Protein AF-A0A967N9L7-F1 (afdb_monomer)

Sequence (100 aa):
GYGATRLIEHLYLSTEGIWGIPLGVSADFVYLFVLFGAVLEVAGGGALLIAMANRIAGRTRGGPAKTAAVASAFMGSLSGSAVANVVTTGTFTIPLMKRA

Mean predicted aligned error: 7.83 Å

Structure (mmCIF, N/CA/C/O backbone):
data_AF-A0A967N9L7-F1
#
_entry.id   AF-A0A967N9L7-F1
#
loop_
_atom_site.group_PDB
_atom_site.id
_atom_site.type_symbol
_atom_site.label_atom_id
_atom_site.label_alt_id
_atom_site.label_comp_id
_atom_site.label_asym_id
_atom_site.label_entity_id
_atom_site.label_seq_id
_atom_site.pdbx_PDB_ins_code
_atom_site.Cartn_x
_atom_site.Cartn_y
_atom_site.Cartn_z
_atom_site.occupancy
_atom_site.B_iso_or_equiv
_atom_site.auth_seq_id
_atom_site.auth_comp_id
_atom_site.auth_asym_id
_atom_site.auth_atom_id
_atom_site.pdbx_PDB_model_num
ATOM 1 N N . GLY A 1 1 ? 33.140 14.057 -18.494 1.00 64.62 1 GLY A N 1
ATOM 2 C CA . GLY A 1 1 ? 31.744 13.645 -18.242 1.00 64.62 1 GLY A CA 1
ATOM 3 C C . GLY A 1 1 ? 31.165 13.052 -19.509 1.00 64.62 1 GLY A C 1
ATOM 4 O O . GLY A 1 1 ? 31.607 13.439 -20.583 1.00 64.62 1 GLY A O 1
ATOM 5 N N . TYR A 1 2 ? 30.238 12.100 -19.400 1.00 79.19 2 TYR A N 1
ATOM 6 C CA . TYR A 1 2 ? 29.570 11.512 -20.566 1.00 79.19 2 TYR A CA 1
ATOM 7 C C . TYR A 1 2 ? 28.667 12.552 -21.249 1.00 79.19 2 TYR A C 1
ATOM 9 O O . TYR A 1 2 ? 27.947 13.278 -20.568 1.00 79.19 2 TYR A O 1
ATOM 17 N N . GLY A 1 3 ? 28.725 12.645 -22.581 1.00 87.94 3 GLY A N 1
ATOM 18 C CA . GLY A 1 3 ? 27.840 13.521 -23.354 1.00 87.94 3 GLY A CA 1
ATOM 19 C C . GLY A 1 3 ? 26.402 12.997 -23.370 1.00 87.94 3 GLY A C 1
ATOM 20 O O . GLY A 1 3 ? 26.193 11.784 -23.392 1.00 87.94 3 GLY A O 1
ATOM 21 N N . ALA A 1 4 ? 25.418 13.901 -23.390 1.00 82.00 4 ALA A N 1
ATOM 22 C CA . ALA A 1 4 ? 23.993 13.555 -23.356 1.00 82.00 4 ALA A CA 1
ATOM 23 C C . ALA A 1 4 ? 23.588 12.571 -24.469 1.00 82.00 4 ALA A C 1
ATOM 25 O O . ALA A 1 4 ? 22.850 11.625 -24.213 1.00 82.00 4 ALA A O 1
ATOM 26 N N . THR A 1 5 ? 24.146 12.729 -25.672 1.00 84.44 5 THR A N 1
ATOM 27 C CA . THR A 1 5 ? 23.906 11.837 -26.817 1.00 84.44 5 THR A CA 1
ATOM 28 C C . THR A 1 5 ? 24.303 10.396 -26.512 1.00 84.44 5 THR A C 1
ATOM 30 O O . THR A 1 5 ? 23.516 9.481 -26.718 1.00 84.44 5 THR A O 1
ATOM 33 N N . ARG A 1 6 ? 25.478 10.195 -25.903 1.00 83.69 6 ARG A N 1
ATOM 34 C CA . ARG A 1 6 ? 25.973 8.866 -25.521 1.00 83.69 6 ARG A CA 1
ATOM 35 C C . ARG A 1 6 ? 25.115 8.220 -24.432 1.00 83.69 6 ARG A C 1
ATOM 37 O O . ARG A 1 6 ? 24.989 7.001 -24.391 1.00 83.69 6 ARG A O 1
ATOM 44 N N . LEU A 1 7 ? 24.534 9.027 -23.545 1.00 84.56 7 LEU A N 1
ATOM 45 C CA . LEU A 1 7 ? 23.647 8.543 -22.489 1.00 84.56 7 LEU A CA 1
ATOM 46 C C . LEU A 1 7 ? 22.303 8.077 -23.067 1.00 84.56 7 LEU A C 1
ATOM 48 O O . LEU A 1 7 ? 21.811 7.017 -22.696 1.00 84.56 7 LEU A O 1
ATOM 52 N N . ILE A 1 8 ? 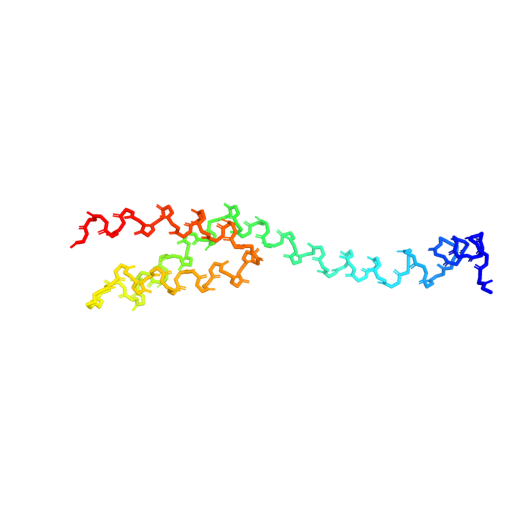21.749 8.831 -24.020 1.00 85.38 8 ILE A N 1
ATOM 53 C CA . ILE A 1 8 ? 20.512 8.476 -24.730 1.00 85.38 8 ILE A CA 1
ATOM 54 C C . ILE A 1 8 ? 20.718 7.222 -25.584 1.00 85.38 8 ILE A C 1
ATOM 56 O O . ILE A 1 8 ? 19.905 6.305 -25.517 1.00 85.38 8 ILE A O 1
ATOM 60 N N . GLU A 1 9 ? 21.817 7.144 -26.335 1.00 84.44 9 GLU A N 1
ATOM 61 C CA . GLU A 1 9 ? 22.159 5.955 -27.123 1.00 84.44 9 GLU A CA 1
ATOM 62 C C . GLU A 1 9 ? 22.286 4.722 -26.228 1.00 84.44 9 GLU A C 1
ATOM 64 O O . GLU A 1 9 ? 21.728 3.674 -26.535 1.00 84.44 9 GLU A O 1
ATOM 69 N N . HIS A 1 10 ? 22.941 4.846 -25.074 1.00 83.69 10 HIS A N 1
ATOM 70 C CA . HIS A 1 10 ? 23.064 3.725 -24.151 1.00 83.69 10 HIS A CA 1
ATOM 71 C C . HIS A 1 10 ? 21.724 3.333 -23.509 1.00 83.69 10 HIS A C 1
ATOM 73 O O . HIS A 1 10 ? 21.457 2.154 -23.330 1.00 83.69 10 HIS A O 1
ATOM 79 N N . LEU A 1 11 ? 20.845 4.285 -23.196 1.00 83.25 11 LEU A N 1
ATOM 80 C CA . LEU A 1 11 ? 19.542 3.967 -22.609 1.00 83.25 11 LEU A CA 1
ATOM 81 C C . LEU A 1 11 ? 18.546 3.392 -23.622 1.00 83.25 11 LEU A C 1
ATOM 83 O O . LEU A 1 11 ? 17.701 2.594 -23.229 1.00 83.25 11 LEU A O 1
ATOM 87 N N . TYR A 1 12 ? 18.606 3.790 -24.894 1.00 82.88 12 TYR A N 1
ATOM 88 C CA . TYR A 1 12 ? 17.595 3.411 -25.890 1.00 82.88 12 TYR A CA 1
ATOM 89 C C . TYR A 1 12 ? 18.059 2.329 -26.867 1.00 82.88 12 TYR A C 1
ATOM 91 O O . TYR A 1 12 ? 17.248 1.511 -27.290 1.00 82.88 12 TYR A O 1
ATOM 99 N N . LEU A 1 13 ? 19.340 2.333 -27.242 1.00 80.19 13 LEU A N 1
ATOM 100 C CA . LEU A 1 13 ? 19.903 1.423 -28.246 1.00 80.19 13 LEU A CA 1
ATOM 101 C C . LEU A 1 13 ? 20.698 0.269 -27.620 1.00 80.19 13 LEU A C 1
ATOM 103 O O . LEU A 1 13 ? 20.938 -0.727 -28.296 1.00 80.19 13 LEU A O 1
ATOM 107 N N . SER A 1 14 ? 21.105 0.378 -26.349 1.00 77.88 14 SER A N 1
ATOM 108 C CA . SER A 1 14 ? 21.747 -0.731 -25.632 1.00 77.88 14 SER A CA 1
ATOM 109 C C . SER A 1 14 ? 20.713 -1.693 -25.054 1.00 77.88 14 SER A C 1
ATOM 111 O O . SER A 1 14 ? 19.643 -1.291 -24.598 1.00 77.88 14 SER A O 1
ATOM 113 N N . THR A 1 15 ? 21.083 -2.968 -24.964 1.00 73.50 15 THR A N 1
ATOM 114 C CA . THR A 1 15 ? 20.301 -4.019 -24.294 1.00 73.50 15 THR A CA 1
ATOM 115 C C . THR A 1 15 ? 20.293 -3.898 -22.769 1.00 73.50 15 THR A C 1
ATOM 117 O O . THR A 1 15 ? 19.468 -4.528 -22.118 1.00 73.50 15 THR A O 1
ATOM 120 N N . GLU A 1 16 ? 21.177 -3.080 -22.192 1.00 78.81 16 GLU A N 1
ATOM 121 C CA . GLU A 1 16 ? 21.144 -2.712 -20.763 1.00 78.81 16 GLU A CA 1
ATOM 122 C C . GLU A 1 16 ? 20.344 -1.429 -20.487 1.00 78.81 16 GLU A C 1
ATOM 124 O O . GLU A 1 16 ? 20.272 -0.952 -19.356 1.00 78.81 16 GLU A O 1
ATOM 129 N N . GLY A 1 17 ? 19.742 -0.859 -21.530 1.00 80.19 17 GLY A N 1
ATOM 130 C CA . GLY A 1 17 ? 18.902 0.318 -21.437 1.00 80.19 17 GLY A CA 1
ATOM 131 C C . GLY A 1 17 ? 17.496 0.027 -20.903 1.00 80.19 17 GLY A C 1
ATOM 132 O O . GLY A 1 17 ? 17.205 -1.024 -20.332 1.00 80.19 17 GLY A O 1
ATOM 133 N N . ILE A 1 18 ? 16.575 0.960 -21.134 1.00 84.25 18 ILE A N 1
ATOM 134 C CA . ILE A 1 18 ? 15.176 0.857 -20.679 1.00 84.25 18 ILE A CA 1
ATOM 135 C C . ILE A 1 18 ? 14.423 -0.315 -21.313 1.00 84.25 18 ILE A C 1
ATOM 137 O O . ILE A 1 18 ? 13.507 -0.828 -20.690 1.00 84.25 18 ILE A O 1
ATOM 141 N N . TRP A 1 19 ? 14.820 -0.771 -22.502 1.00 85.38 19 TRP A N 1
ATOM 142 C CA . TRP A 1 19 ? 14.260 -1.967 -23.148 1.00 85.38 19 TRP A CA 1
ATOM 143 C C . TRP A 1 19 ? 14.870 -3.284 -22.645 1.00 85.38 19 TRP A C 1
ATOM 145 O O . TRP A 1 19 ? 14.508 -4.355 -23.124 1.00 85.38 19 TRP A O 1
ATOM 155 N N . GLY A 1 20 ? 15.818 -3.206 -21.712 1.00 81.88 20 GLY A N 1
ATOM 156 C CA . GLY A 1 20 ? 16.538 -4.347 -21.170 1.00 81.88 20 GLY A CA 1
ATOM 157 C C . GLY A 1 20 ? 15.805 -5.072 -20.043 1.00 81.88 20 GLY A C 1
ATOM 158 O O . GLY A 1 20 ? 14.580 -5.037 -19.905 1.00 81.88 20 GLY A O 1
ATOM 159 N N . ILE A 1 21 ? 16.603 -5.705 -19.181 1.00 87.44 21 ILE A N 1
ATOM 160 C CA . ILE A 1 21 ? 16.151 -6.511 -18.035 1.00 87.44 21 ILE A CA 1
ATOM 161 C C . ILE A 1 21 ? 15.084 -5.804 -17.174 1.00 87.44 21 ILE A C 1
ATOM 163 O O . ILE A 1 21 ? 14.107 -6.466 -16.822 1.00 87.44 21 ILE A O 1
ATOM 167 N N . PRO A 1 22 ? 15.186 -4.496 -16.848 1.00 87.62 22 PRO A N 1
ATOM 168 C CA . PRO A 1 22 ? 14.192 -3.844 -15.995 1.00 87.62 22 PRO A CA 1
ATOM 169 C C . PRO A 1 22 ? 12.772 -3.879 -16.571 1.00 87.62 22 PRO A C 1
ATOM 171 O O . PRO A 1 22 ? 11.820 -4.115 -15.825 1.00 87.62 22 PRO A O 1
ATOM 174 N N . LEU A 1 23 ? 12.611 -3.687 -17.885 1.00 90.06 23 LEU A N 1
ATOM 175 C CA . LEU A 1 23 ? 11.301 -3.737 -18.537 1.00 90.06 23 LEU A CA 1
ATOM 176 C C . LEU A 1 23 ? 10.774 -5.168 -18.619 1.00 90.06 23 LEU A C 1
ATOM 178 O O . LEU A 1 23 ? 9.604 -5.385 -18.317 1.00 90.06 23 LEU A O 1
ATOM 182 N N . GLY A 1 24 ? 11.638 -6.132 -18.954 1.00 89.19 24 GLY A N 1
ATOM 183 C CA . GLY A 1 24 ? 11.275 -7.552 -18.977 1.00 89.19 24 GLY A CA 1
ATOM 184 C C . GLY A 1 24 ? 10.777 -8.035 -17.614 1.00 89.19 24 GLY A C 1
ATOM 185 O O . GLY A 1 24 ? 9.660 -8.526 -17.497 1.00 89.19 24 GLY A O 1
ATOM 186 N N . VAL A 1 25 ? 11.539 -7.777 -16.544 1.00 92.81 25 VAL A N 1
ATOM 187 C CA . VAL A 1 25 ? 11.135 -8.136 -15.173 1.00 92.81 25 VAL A CA 1
ATOM 188 C C . VAL A 1 25 ? 9.845 -7.418 -14.758 1.00 92.81 25 VAL A C 1
ATOM 190 O O . VAL A 1 25 ? 8.993 -8.005 -14.084 1.00 92.81 25 VAL A O 1
ATOM 193 N N . SER A 1 26 ? 9.672 -6.159 -15.170 1.00 94.50 26 SER A N 1
ATOM 194 C CA . SER A 1 26 ? 8.456 -5.398 -14.871 1.00 94.50 26 SER A CA 1
ATOM 195 C C . SER A 1 26 ? 7.220 -5.981 -15.561 1.00 94.50 26 SER A C 1
ATOM 197 O O . SER A 1 26 ? 6.173 -6.099 -14.927 1.00 94.50 26 SER A O 1
ATOM 199 N N . ALA A 1 27 ? 7.335 -6.362 -16.834 1.00 92.81 27 ALA A N 1
ATOM 200 C CA . ALA A 1 27 ? 6.235 -6.917 -17.617 1.00 92.81 27 ALA A CA 1
ATOM 201 C C . ALA A 1 27 ? 5.878 -8.350 -17.189 1.00 92.81 27 ALA A C 1
ATOM 203 O O . ALA A 1 27 ? 4.697 -8.663 -17.053 1.00 92.81 27 ALA A O 1
ATOM 204 N N . ASP A 1 28 ? 6.881 -9.187 -16.919 1.00 92.06 28 ASP A N 1
ATOM 205 C CA . ASP A 1 28 ? 6.667 -10.608 -16.627 1.00 92.06 28 ASP A CA 1
ATOM 206 C C . ASP A 1 28 ? 6.239 -10.858 -15.176 1.00 92.06 28 ASP A C 1
ATOM 208 O O . ASP A 1 28 ? 5.420 -11.738 -14.913 1.00 92.06 28 ASP A O 1
ATOM 212 N N . PHE A 1 29 ? 6.765 -10.082 -14.219 1.00 92.00 29 PHE A N 1
ATOM 213 C CA . PHE A 1 29 ? 6.526 -10.322 -12.792 1.00 92.00 29 PHE A CA 1
ATOM 214 C C . PHE A 1 29 ? 5.751 -9.190 -12.124 1.00 92.00 29 PHE A C 1
ATOM 216 O O . PHE A 1 29 ? 4.708 -9.428 -11.515 1.00 92.00 29 PHE A O 1
ATOM 223 N N . VAL A 1 30 ? 6.241 -7.950 -12.217 1.00 93.56 30 VAL A N 1
ATOM 224 C CA . VAL A 1 30 ? 5.682 -6.827 -11.439 1.00 93.56 30 VAL A CA 1
ATOM 225 C C . VAL A 1 30 ? 4.247 -6.518 -11.859 1.00 93.56 30 VAL A C 1
ATOM 227 O O . VAL A 1 30 ? 3.387 -6.315 -11.000 1.00 93.56 30 VAL A O 1
ATOM 230 N N . TYR A 1 31 ? 3.963 -6.546 -13.162 1.00 93.75 31 TYR A N 1
ATOM 231 C CA . TYR A 1 31 ? 2.626 -6.310 -13.701 1.00 93.75 31 TYR A CA 1
ATOM 232 C C . TYR A 1 31 ? 1.576 -7.243 -13.087 1.00 93.75 31 TYR A C 1
ATOM 234 O O . TYR A 1 31 ? 0.511 -6.778 -12.685 1.00 93.75 31 TYR A O 1
ATOM 242 N N . LEU A 1 32 ? 1.884 -8.536 -12.948 1.00 93.38 32 LEU A N 1
ATOM 243 C CA . LEU A 1 32 ? 0.948 -9.515 -12.392 1.00 93.38 32 LEU A CA 1
ATOM 244 C C . LEU A 1 32 ? 0.609 -9.223 -10.925 1.00 93.38 32 LEU A C 1
ATOM 246 O O . LEU A 1 32 ? -0.554 -9.334 -10.540 1.00 93.38 32 LEU A O 1
ATOM 250 N N . PHE A 1 33 ? 1.585 -8.797 -10.117 1.00 90.25 33 PHE A N 1
ATOM 251 C CA . PHE A 1 33 ? 1.337 -8.413 -8.722 1.00 90.25 33 PHE A CA 1
ATOM 252 C C . PHE A 1 33 ? 0.463 -7.165 -8.612 1.00 90.25 33 PHE A C 1
ATOM 254 O O . PHE A 1 33 ? -0.456 -7.131 -7.795 1.00 90.25 33 PHE A O 1
ATOM 261 N N . VAL A 1 34 ? 0.717 -6.158 -9.451 1.00 90.25 34 VAL A N 1
ATOM 262 C CA . VAL A 1 34 ? -0.086 -4.927 -9.484 1.00 90.25 34 VAL A CA 1
ATOM 263 C C . VAL A 1 34 ? -1.508 -5.224 -9.955 1.00 90.25 34 VAL A C 1
ATOM 265 O O . VAL A 1 34 ? -2.467 -4.774 -9.330 1.00 90.25 34 VAL A O 1
ATOM 268 N N . LEU A 1 35 ? -1.657 -6.027 -11.012 1.00 91.81 35 LEU A N 1
ATOM 269 C CA . LEU A 1 35 ? -2.958 -6.445 -11.529 1.00 91.81 35 LEU A CA 1
ATOM 270 C C . LEU A 1 35 ? -3.743 -7.224 -10.472 1.00 91.81 35 LEU A C 1
ATOM 272 O O . LEU A 1 35 ? -4.909 -6.924 -10.228 1.00 91.81 35 LEU A O 1
ATOM 276 N N . PHE A 1 36 ? -3.104 -8.190 -9.812 1.00 89.75 36 PHE A N 1
ATOM 277 C CA . PHE A 1 36 ? -3.721 -8.939 -8.725 1.00 89.75 36 PHE A CA 1
ATOM 278 C C . PHE A 1 36 ? -4.135 -8.025 -7.568 1.00 89.75 36 PHE A C 1
ATOM 280 O O . PHE A 1 36 ? -5.251 -8.155 -7.074 1.00 89.75 36 PHE A O 1
ATOM 287 N N . GLY A 1 37 ? -3.283 -7.077 -7.167 1.00 85.75 37 GLY A N 1
ATOM 288 C CA . GLY A 1 37 ? -3.602 -6.092 -6.131 1.00 85.75 37 GLY A CA 1
ATOM 289 C C . GLY A 1 37 ? -4.832 -5.253 -6.480 1.00 85.75 37 GLY A C 1
ATOM 290 O O . GLY A 1 37 ? -5.745 -5.141 -5.664 1.00 85.75 37 GLY A O 1
ATOM 291 N N . ALA A 1 38 ? -4.906 -4.751 -7.716 1.00 86.50 38 ALA A N 1
ATOM 292 C CA . ALA A 1 38 ? -6.050 -3.981 -8.204 1.00 86.50 38 ALA A CA 1
ATOM 293 C C . ALA A 1 38 ? -7.338 -4.823 -8.258 1.00 86.50 38 ALA A C 1
ATOM 295 O O . ALA A 1 38 ? -8.406 -4.369 -7.847 1.00 86.50 38 ALA A O 1
ATOM 296 N N . VAL A 1 39 ? -7.247 -6.076 -8.717 1.00 89.31 39 VAL A N 1
ATOM 297 C CA . VAL A 1 39 ? -8.386 -7.007 -8.721 1.00 89.31 39 VAL A CA 1
ATOM 298 C C . VAL A 1 39 ? -8.836 -7.320 -7.296 1.00 89.31 39 VAL A C 1
ATOM 300 O O . VAL A 1 39 ? -10.033 -7.310 -7.028 1.00 89.31 39 VAL A O 1
ATOM 303 N N . LEU A 1 40 ? -7.907 -7.566 -6.370 1.00 86.19 40 LEU A N 1
ATOM 304 C CA . LEU A 1 40 ? -8.206 -7.848 -4.966 1.00 86.19 40 LEU A CA 1
ATOM 305 C C . LEU A 1 40 ? -8.881 -6.654 -4.280 1.00 86.19 40 LEU A C 1
ATOM 307 O O . LEU A 1 40 ? -9.801 -6.843 -3.482 1.00 86.19 40 LEU A O 1
ATOM 311 N N . GLU A 1 41 ? -8.450 -5.434 -4.597 1.00 80.88 41 GLU A N 1
ATOM 312 C CA . GLU A 1 41 ? -9.057 -4.202 -4.096 1.00 80.88 41 GLU A CA 1
ATOM 313 C C . GLU A 1 41 ? -10.523 -4.091 -4.540 1.00 80.88 41 GLU A C 1
ATOM 315 O O . GLU A 1 41 ? -11.410 -3.939 -3.696 1.00 80.88 41 GLU A O 1
ATOM 320 N N . VAL A 1 42 ? -10.799 -4.280 -5.836 1.00 82.94 42 VAL A N 1
ATOM 321 C CA . VAL A 1 42 ? -12.163 -4.227 -6.396 1.00 82.94 42 VAL A CA 1
ATOM 322 C C . VAL A 1 42 ? -13.024 -5.413 -5.946 1.00 82.94 42 VAL A C 1
ATOM 324 O O . VAL A 1 42 ? -14.217 -5.251 -5.701 1.00 82.94 42 VAL A O 1
ATOM 327 N N . ALA A 1 43 ? -12.435 -6.597 -5.768 1.00 86.81 43 ALA A N 1
ATOM 328 C CA . ALA A 1 43 ? -13.121 -7.787 -5.261 1.00 86.81 43 ALA A CA 1
ATOM 329 C C . ALA A 1 43 ? -13.516 -7.682 -3.774 1.00 86.81 43 ALA A C 1
ATOM 331 O O . ALA A 1 43 ? -14.170 -8.580 -3.243 1.00 86.81 43 ALA A O 1
ATOM 332 N N . GLY A 1 44 ? -13.135 -6.600 -3.086 1.00 85.00 44 GLY A N 1
ATOM 333 C CA . GLY A 1 44 ? -13.500 -6.360 -1.692 1.00 85.00 44 GLY A CA 1
ATOM 334 C C . GLY A 1 44 ? -12.521 -6.951 -0.678 1.00 85.00 44 GLY A C 1
ATOM 335 O O . GLY A 1 44 ? -12.887 -7.142 0.484 1.00 85.00 44 GLY A O 1
ATOM 336 N N . GLY A 1 45 ? -11.267 -7.204 -1.066 1.00 84.25 45 GLY A N 1
ATOM 337 C CA . GLY A 1 45 ? -10.216 -7.676 -0.159 1.00 84.25 45 GLY A CA 1
ATOM 338 C C . GLY A 1 45 ? -10.044 -6.776 1.069 1.00 84.25 45 GLY A C 1
ATOM 339 O O . GLY A 1 45 ? -9.895 -7.276 2.181 1.00 84.25 45 GLY A O 1
ATOM 340 N N . GLY A 1 46 ? -10.188 -5.456 0.913 1.00 82.00 46 GLY A N 1
ATOM 341 C CA . GLY A 1 46 ? -10.163 -4.529 2.048 1.00 82.00 46 GLY A CA 1
ATOM 342 C C . GLY A 1 46 ? -11.289 -4.775 3.062 1.00 82.00 46 GLY A C 1
ATOM 343 O O . GLY A 1 46 ? -1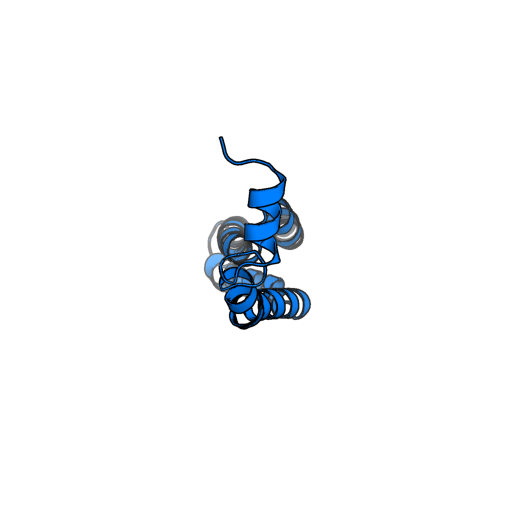1.045 -4.813 4.268 1.00 82.00 46 GLY A O 1
ATOM 344 N N . ALA A 1 47 ? -12.513 -5.034 2.592 1.00 83.56 47 ALA A N 1
ATOM 345 C CA . ALA A 1 47 ? -13.641 -5.359 3.467 1.00 83.56 47 ALA A CA 1
ATOM 346 C C . ALA A 1 47 ? -13.442 -6.707 4.184 1.00 83.56 47 ALA A C 1
ATOM 348 O O . ALA A 1 47 ? -13.780 -6.838 5.363 1.00 83.56 47 ALA A O 1
ATOM 349 N N . LEU A 1 48 ? -12.838 -7.688 3.504 1.00 87.44 48 LEU A N 1
ATOM 350 C CA . LEU A 1 48 ? -12.473 -8.976 4.095 1.00 87.44 48 LEU A CA 1
ATOM 351 C C . LEU A 1 48 ? -11.462 -8.805 5.240 1.00 87.44 48 LEU A C 1
ATOM 353 O O . LEU A 1 48 ? -11.667 -9.353 6.324 1.00 87.44 48 LEU A O 1
ATOM 357 N N . LEU A 1 49 ? -10.416 -7.999 5.042 1.00 87.44 49 LEU A N 1
ATOM 358 C CA . LEU A 1 49 ? -9.396 -7.732 6.063 1.00 87.44 49 LEU A CA 1
ATOM 359 C C . LEU A 1 49 ? -9.984 -7.038 7.301 1.00 87.44 49 LEU A C 1
ATOM 361 O O . LEU A 1 49 ? -9.666 -7.408 8.434 1.00 87.44 49 LEU A O 1
ATOM 365 N N . ILE A 1 50 ? -10.900 -6.088 7.105 1.00 87.44 50 ILE A N 1
ATOM 366 C CA . ILE A 1 50 ? -11.616 -5.417 8.201 1.00 87.44 50 ILE A CA 1
ATOM 367 C C . ILE A 1 50 ? -12.518 -6.409 8.951 1.00 87.44 50 ILE A C 1
ATOM 369 O O . ILE A 1 50 ? -12.550 -6.414 10.185 1.00 87.44 50 ILE A O 1
ATOM 373 N N . ALA A 1 51 ? -13.221 -7.289 8.235 1.00 87.69 51 ALA A N 1
ATOM 374 C CA . ALA A 1 51 ? -14.048 -8.327 8.848 1.00 87.69 51 ALA A CA 1
ATOM 375 C C . ALA A 1 51 ? -13.209 -9.333 9.658 1.00 87.69 51 ALA A C 1
ATOM 377 O O . ALA A 1 51 ? -13.614 -9.734 10.755 1.00 87.69 51 ALA A O 1
ATOM 378 N N . MET A 1 52 ? -12.022 -9.701 9.166 1.00 88.38 52 MET A N 1
ATOM 379 C CA . MET A 1 52 ? -11.063 -10.533 9.899 1.00 88.38 52 MET A CA 1
ATOM 380 C C . MET A 1 52 ? -10.567 -9.833 11.166 1.00 88.38 52 MET A C 1
ATOM 382 O O . MET A 1 52 ? -10.619 -10.423 12.245 1.00 88.38 52 MET A O 1
ATOM 386 N N . ALA A 1 53 ? -10.169 -8.562 11.071 1.00 89.56 53 ALA A N 1
ATOM 387 C CA . ALA A 1 53 ? -9.762 -7.766 12.226 1.00 89.56 53 ALA A CA 1
ATOM 388 C C . ALA A 1 53 ? -10.873 -7.687 13.288 1.00 89.56 53 ALA A C 1
ATOM 390 O O . ALA A 1 53 ? -10.606 -7.847 14.481 1.00 89.56 53 ALA A O 1
ATOM 391 N N . ASN A 1 54 ? -12.129 -7.525 12.859 1.00 88.56 54 ASN A N 1
ATOM 392 C CA . ASN A 1 54 ? -13.277 -7.477 13.762 1.00 88.56 54 ASN A CA 1
ATOM 393 C C . ASN A 1 54 ? -13.538 -8.827 14.444 1.00 88.56 54 ASN A C 1
ATOM 395 O O . ASN A 1 54 ? -13.864 -8.871 15.628 1.00 88.56 54 ASN A O 1
ATOM 399 N N . ARG A 1 55 ? -13.344 -9.950 13.741 1.00 88.81 55 ARG A N 1
ATOM 400 C CA . ARG A 1 55 ? -13.413 -11.284 14.362 1.00 88.81 55 ARG A CA 1
ATOM 401 C C . ARG A 1 55 ? -12.308 -11.510 15.393 1.00 88.81 55 ARG A C 1
ATOM 403 O O . ARG A 1 55 ? -12.585 -12.107 16.428 1.00 88.81 55 ARG A O 1
ATOM 410 N N . ILE A 1 56 ? -11.091 -11.035 15.123 1.00 88.75 56 ILE A N 1
ATOM 411 C CA . ILE A 1 56 ? -9.934 -11.207 16.015 1.00 88.75 56 ILE A CA 1
ATOM 412 C C . ILE A 1 56 ? -10.081 -10.346 17.276 1.00 88.75 56 ILE A C 1
ATOM 414 O O . ILE A 1 56 ? -9.877 -10.830 18.387 1.00 88.75 56 ILE A O 1
ATOM 418 N N . ALA A 1 57 ? -10.439 -9.070 17.122 1.00 88.62 57 ALA A N 1
ATOM 419 C CA . ALA A 1 57 ? -10.338 -8.086 18.199 1.00 88.62 57 ALA A CA 1
ATOM 420 C C . ALA A 1 57 ? -11.689 -7.580 18.737 1.00 88.62 57 ALA A 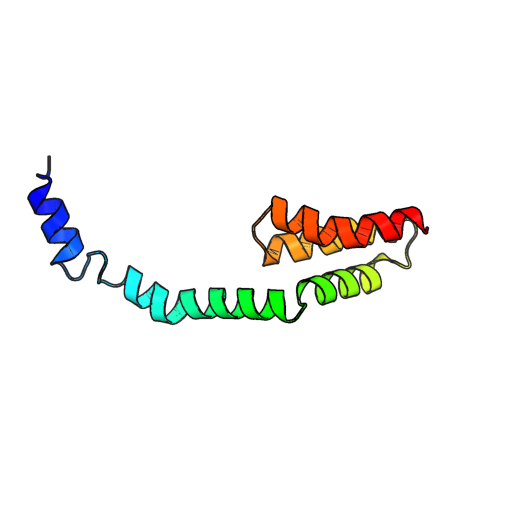C 1
ATOM 422 O O . ALA A 1 57 ? -11.760 -7.137 19.889 1.00 88.62 57 ALA A O 1
ATOM 423 N N . GLY A 1 58 ? -12.766 -7.664 17.953 1.00 85.44 58 GLY A N 1
ATOM 424 C CA . GLY A 1 58 ? -14.043 -6.986 18.210 1.00 85.44 58 GLY A CA 1
ATOM 425 C C . GLY A 1 58 ? -14.794 -7.449 19.460 1.00 85.44 58 GLY A C 1
ATOM 426 O O . GLY A 1 58 ? -15.533 -6.667 20.049 1.00 85.44 58 GLY A O 1
ATOM 427 N N . ARG A 1 59 ? -14.573 -8.685 19.925 1.00 85.75 59 ARG A N 1
ATOM 428 C CA . ARG A 1 59 ? -15.226 -9.234 21.134 1.00 85.75 59 ARG A CA 1
ATOM 429 C C . ARG A 1 59 ? -14.536 -8.856 22.448 1.00 85.75 59 ARG A C 1
ATOM 431 O O . ARG A 1 59 ? -15.015 -9.221 23.517 1.00 85.75 59 ARG A O 1
ATOM 438 N N . THR A 1 60 ? -13.393 -8.177 22.390 1.00 86.69 60 THR A N 1
ATOM 439 C CA . THR A 1 60 ? -12.624 -7.811 23.588 1.00 86.69 60 THR A CA 1
ATOM 440 C C . THR A 1 60 ? -13.044 -6.442 24.134 1.00 86.69 60 THR A C 1
ATOM 442 O O . THR A 1 60 ? -13.650 -5.639 23.425 1.00 86.69 60 THR A O 1
ATOM 445 N N . ARG A 1 61 ? -12.704 -6.122 25.396 1.00 85.12 61 ARG A N 1
ATOM 446 C CA . ARG A 1 61 ? -12.848 -4.742 25.911 1.00 85.12 61 ARG A CA 1
ATOM 447 C C . ARG A 1 61 ? -12.060 -3.780 25.018 1.00 85.12 61 ARG A C 1
ATOM 449 O O . ARG A 1 61 ? -10.873 -4.012 24.766 1.00 85.12 61 ARG A O 1
ATOM 456 N N . GLY A 1 62 ? -12.726 -2.722 24.552 1.00 86.50 62 GLY A N 1
ATOM 457 C CA . GLY A 1 62 ? -12.185 -1.804 23.544 1.00 86.50 62 GLY A CA 1
ATOM 458 C C . GLY A 1 62 ? -12.178 -2.383 22.122 1.00 86.50 62 GLY A C 1
ATOM 459 O O . GLY A 1 62 ? -11.371 -1.956 21.299 1.00 86.50 62 GLY A O 1
ATOM 460 N N . GLY A 1 63 ? -13.038 -3.366 21.840 1.00 86.75 63 GLY A N 1
ATOM 461 C CA . GLY A 1 63 ? -13.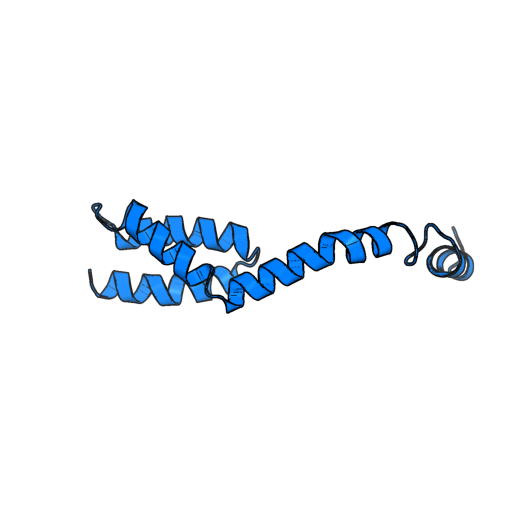098 -4.114 20.583 1.00 86.75 63 GLY A CA 1
ATOM 462 C C . GLY A 1 63 ? -13.049 -3.261 19.311 1.00 86.75 63 GLY A C 1
ATOM 463 O O . GLY A 1 63 ? -12.216 -3.561 18.455 1.00 86.75 63 GLY A O 1
ATOM 464 N N . PRO A 1 64 ? -13.826 -2.168 19.187 1.00 87.12 64 PRO A N 1
ATOM 465 C CA . PRO A 1 64 ? -13.763 -1.284 18.020 1.00 87.12 64 PRO A CA 1
ATOM 466 C C . PRO A 1 64 ? -12.392 -0.621 17.824 1.00 87.12 64 PRO A C 1
ATOM 468 O O . PRO A 1 64 ? -11.891 -0.567 16.704 1.00 87.12 64 PRO A O 1
ATOM 471 N N . ALA A 1 65 ? -11.742 -0.180 18.906 1.00 88.56 65 ALA A N 1
ATOM 472 C CA . ALA A 1 65 ? -10.423 0.455 18.845 1.00 88.56 65 ALA A CA 1
ATOM 473 C C . ALA A 1 65 ? -9.322 -0.535 18.442 1.00 88.56 65 ALA A C 1
ATOM 475 O O . ALA A 1 65 ? -8.484 -0.238 17.593 1.00 88.56 65 ALA A O 1
ATOM 476 N N . LYS A 1 66 ? -9.351 -1.747 19.001 1.00 89.75 66 LYS A N 1
ATOM 477 C CA . LYS A 1 66 ? -8.389 -2.800 18.644 1.00 89.75 66 LYS A CA 1
ATOM 478 C C . LYS A 1 66 ? -8.614 -3.324 17.228 1.00 89.75 66 LYS A C 1
ATOM 480 O O . LYS A 1 66 ? -7.653 -3.557 16.504 1.00 89.75 66 LYS A O 1
ATOM 485 N N . THR A 1 67 ? -9.874 -3.447 16.815 1.00 90.12 67 THR A N 1
ATOM 486 C CA . THR A 1 67 ? -10.243 -3.790 15.436 1.00 90.12 67 THR A CA 1
ATOM 487 C C . THR A 1 67 ? -9.697 -2.758 14.458 1.00 90.12 67 THR A C 1
ATOM 489 O O . THR A 1 67 ? -9.139 -3.142 13.438 1.00 90.12 67 THR A O 1
ATOM 492 N N . ALA A 1 68 ? -9.781 -1.466 14.787 1.00 89.38 68 ALA A N 1
ATOM 493 C CA . ALA A 1 68 ? -9.224 -0.406 13.954 1.00 89.38 68 ALA A CA 1
ATOM 494 C C . ALA A 1 68 ? -7.699 -0.499 13.815 1.00 89.38 68 ALA A C 1
ATOM 496 O O . ALA A 1 68 ? -7.179 -0.364 12.711 1.00 89.38 68 ALA A O 1
ATOM 497 N N . ALA A 1 69 ? -6.985 -0.789 14.906 1.00 91.12 69 ALA A N 1
ATOM 498 C CA . ALA A 1 69 ? -5.533 -0.958 14.869 1.00 91.12 69 ALA A CA 1
ATOM 499 C C . ALA A 1 69 ? -5.111 -2.154 13.995 1.00 91.12 69 ALA A C 1
ATOM 501 O O . ALA A 1 69 ? -4.238 -2.021 13.141 1.00 91.12 69 ALA A O 1
ATOM 502 N N . VAL A 1 70 ? -5.766 -3.308 14.164 1.00 91.44 70 VAL A N 1
ATOM 503 C CA . VAL A 1 70 ? -5.463 -4.528 13.396 1.00 91.44 70 VAL A CA 1
ATOM 504 C C . VAL A 1 70 ? -5.860 -4.376 11.923 1.00 91.44 70 VAL A C 1
ATOM 506 O O . VAL A 1 70 ? -5.089 -4.743 11.040 1.00 91.44 70 VAL A O 1
ATOM 509 N N . ALA A 1 71 ? -7.023 -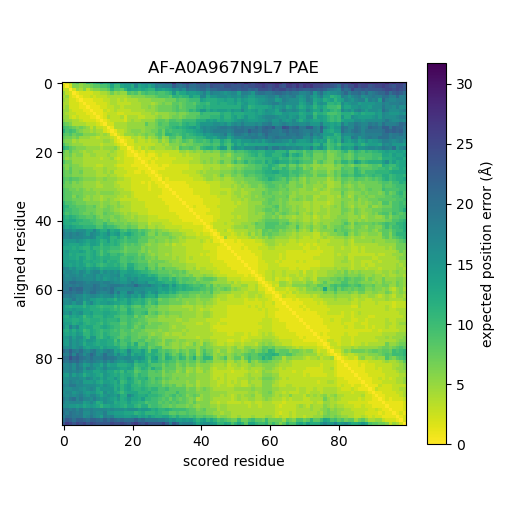3.784 11.638 1.00 89.94 71 ALA A N 1
ATOM 510 C CA . ALA A 1 71 ? -7.465 -3.508 10.272 1.00 89.94 71 ALA A CA 1
ATOM 511 C C . ALA A 1 71 ? -6.526 -2.531 9.551 1.00 89.94 71 ALA A C 1
ATOM 513 O O . ALA A 1 71 ? -6.181 -2.766 8.397 1.00 89.94 71 ALA A O 1
ATOM 514 N N . SER A 1 72 ? -6.071 -1.478 10.240 1.00 89.31 72 SER A N 1
ATOM 515 C CA . SER A 1 72 ? -5.112 -0.512 9.695 1.00 89.31 72 SER A CA 1
ATOM 516 C C . SER A 1 72 ? -3.761 -1.155 9.383 1.00 89.31 72 SER A C 1
ATOM 518 O O . SER A 1 72 ? -3.159 -0.833 8.362 1.00 89.31 72 SER A O 1
ATOM 520 N N . ALA A 1 73 ? -3.299 -2.099 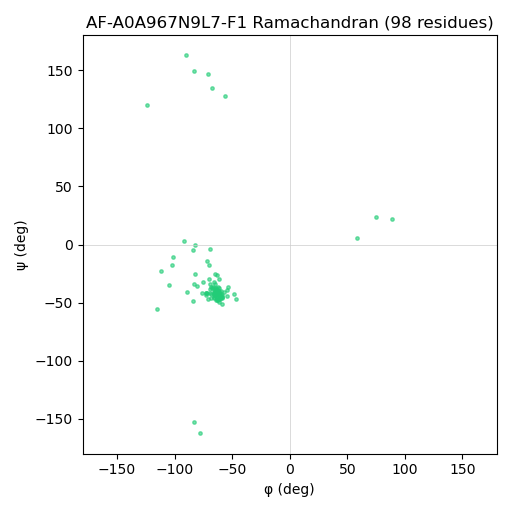10.212 1.00 90.44 73 ALA A N 1
ATOM 521 C CA . ALA A 1 73 ? -2.084 -2.859 9.926 1.00 90.44 73 ALA A CA 1
ATOM 522 C C . ALA A 1 73 ? -2.234 -3.680 8.635 1.00 90.44 73 ALA A C 1
ATOM 524 O O . ALA A 1 73 ? -1.387 -3.586 7.750 1.00 90.44 73 ALA A O 1
ATOM 525 N N . PHE A 1 74 ? -3.347 -4.407 8.476 1.00 89.25 74 PHE A N 1
ATOM 526 C CA . PHE A 1 74 ? -3.610 -5.176 7.257 1.00 89.25 74 PHE A CA 1
ATOM 527 C C . PHE A 1 74 ? -3.781 -4.293 6.016 1.00 89.25 74 PHE A C 1
ATOM 529 O O . PHE A 1 74 ? -3.203 -4.591 4.970 1.00 89.25 74 PHE A O 1
ATOM 536 N N . MET A 1 75 ? -4.521 -3.185 6.119 1.00 87.94 75 MET A N 1
ATOM 537 C CA . MET A 1 75 ? -4.685 -2.268 4.991 1.00 87.94 75 MET A CA 1
ATOM 538 C C . MET A 1 75 ? -3.419 -1.488 4.655 1.00 87.94 75 MET A C 1
ATOM 540 O O . MET A 1 75 ? -3.191 -1.166 3.488 1.00 87.94 75 MET A O 1
ATOM 544 N N . GLY A 1 76 ? -2.571 -1.213 5.643 1.00 86.81 76 GLY A N 1
ATOM 545 C CA . GLY A 1 76 ? -1.253 -0.629 5.428 1.00 86.81 76 GLY A CA 1
ATOM 546 C C . GLY A 1 76 ? -0.352 -1.562 4.625 1.00 86.81 76 GLY A C 1
ATOM 547 O O . GLY A 1 76 ? 0.283 -1.114 3.674 1.00 86.81 76 GLY A O 1
ATOM 548 N N . SER A 1 77 ? -0.359 -2.860 4.947 1.00 86.31 77 SER A N 1
ATOM 549 C CA . SER A 1 77 ? 0.414 -3.870 4.215 1.00 86.31 77 SER A CA 1
ATOM 550 C C . SER A 1 77 ? -0.046 -4.059 2.769 1.00 86.31 77 SER A C 1
ATOM 552 O O . SER A 1 77 ? 0.791 -4.319 1.913 1.00 86.31 77 SER A O 1
ATOM 554 N N . LEU A 1 78 ? -1.348 -3.930 2.491 1.00 80.75 78 LEU A N 1
ATOM 555 C CA . LEU A 1 78 ? -1.884 -4.106 1.140 1.00 80.75 78 LEU A CA 1
ATOM 556 C C . LEU A 1 78 ? -1.772 -2.838 0.285 1.00 80.75 78 LEU A C 1
ATOM 558 O O . LEU A 1 78 ? -1.339 -2.907 -0.859 1.00 80.75 78 LEU A O 1
ATOM 562 N N . SER A 1 79 ? -2.197 -1.688 0.818 1.00 80.12 79 SER A N 1
ATOM 563 C CA . SER A 1 79 ? -2.328 -0.467 0.010 1.00 80.12 79 SER A CA 1
ATOM 564 C C . SER A 1 79 ? -1.017 0.295 -0.168 1.00 80.12 79 SER A C 1
ATOM 566 O O . SER A 1 79 ? -0.904 1.081 -1.105 1.00 80.12 79 SER A O 1
ATOM 568 N N . GLY A 1 80 ? -0.057 0.155 0.759 1.00 78.94 80 GLY A N 1
ATOM 569 C CA . GLY A 1 80 ? 1.173 0.959 0.777 1.00 78.94 80 GLY A CA 1
ATOM 570 C C . GLY A 1 80 ? 0.945 2.480 0.866 1.00 78.94 80 GLY A C 1
ATOM 571 O O . GLY A 1 80 ? 1.898 3.250 0.788 1.00 78.94 80 GLY A O 1
ATOM 572 N N . SER A 1 81 ? -0.305 2.928 1.036 1.00 83.06 81 SER A N 1
ATOM 573 C CA . SER A 1 81 ? -0.724 4.325 0.962 1.00 83.06 81 SER A CA 1
ATOM 574 C C . SER A 1 81 ? -1.417 4.735 2.251 1.00 83.06 81 SER A C 1
ATOM 576 O O . SER A 1 81 ? -2.459 4.199 2.632 1.00 83.06 81 SER A O 1
ATOM 578 N N . ALA A 1 82 ? -0.852 5.743 2.916 1.00 84.12 82 ALA A N 1
ATOM 579 C CA . ALA A 1 82 ? -1.415 6.278 4.150 1.00 84.12 82 ALA A CA 1
ATOM 580 C C . ALA A 1 82 ? -2.823 6.866 3.936 1.00 84.12 82 ALA A C 1
ATOM 582 O O . ALA A 1 82 ? -3.711 6.644 4.756 1.00 84.12 82 ALA A O 1
ATOM 583 N N . VAL A 1 83 ? -3.048 7.570 2.818 1.00 85.69 83 VAL A N 1
ATOM 584 C CA . VAL A 1 83 ? -4.349 8.190 2.508 1.00 85.69 83 VAL A CA 1
ATOM 585 C C . VAL A 1 83 ? -5.404 7.124 2.217 1.00 85.69 83 VAL A C 1
ATOM 587 O O . VAL A 1 83 ? -6.500 7.187 2.775 1.00 85.69 83 VAL A O 1
ATOM 590 N N . ALA A 1 84 ? -5.060 6.123 1.399 1.00 82.75 84 ALA A N 1
ATOM 591 C CA . ALA A 1 84 ? -5.973 5.028 1.079 1.00 82.75 84 ALA A CA 1
ATOM 592 C C . ALA A 1 84 ? -6.362 4.259 2.347 1.00 82.75 84 ALA A C 1
ATOM 594 O O . ALA A 1 84 ? -7.547 4.066 2.603 1.00 82.75 84 ALA A O 1
ATOM 595 N N . ASN A 1 85 ? -5.381 3.929 3.196 1.00 87.56 85 ASN A N 1
ATOM 596 C CA . ASN A 1 85 ? -5.613 3.214 4.447 1.00 87.56 85 ASN A CA 1
ATOM 597 C C . ASN A 1 85 ? -6.567 3.969 5.393 1.00 87.56 85 ASN A C 1
ATOM 599 O O . ASN A 1 85 ? -7.502 3.375 5.929 1.00 87.56 85 ASN A O 1
ATOM 603 N N . VAL A 1 86 ? -6.389 5.284 5.580 1.00 86.56 86 VAL A N 1
ATOM 604 C CA . VAL A 1 86 ? -7.279 6.076 6.452 1.00 86.56 86 VAL A CA 1
ATOM 605 C C . VAL A 1 86 ? -8.697 6.149 5.884 1.00 86.56 86 VAL A C 1
ATOM 607 O O .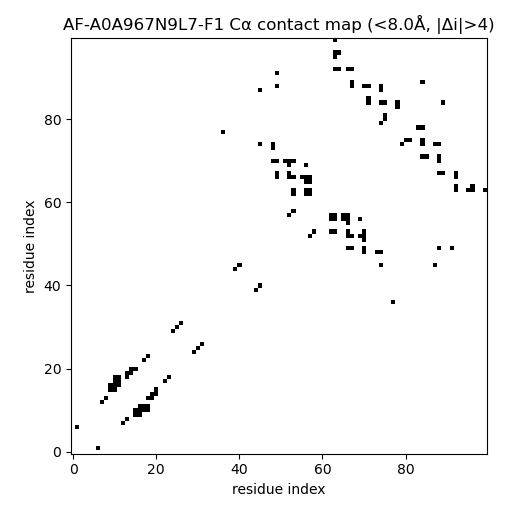 VAL A 1 86 ? -9.657 6.015 6.643 1.00 86.56 86 VAL A O 1
ATOM 610 N N . VAL A 1 87 ? -8.850 6.308 4.566 1.00 86.19 87 VAL A N 1
ATOM 611 C CA . VAL A 1 87 ?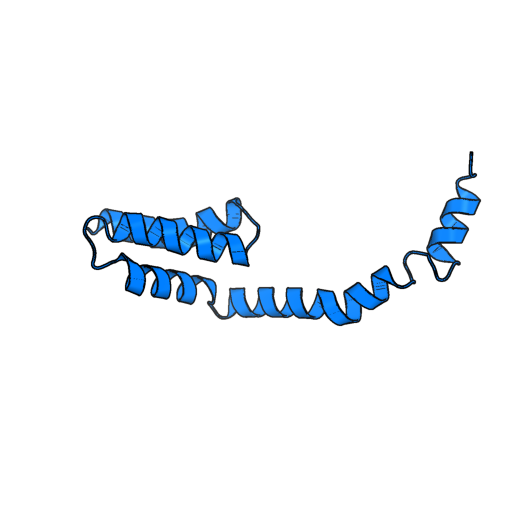 -10.168 6.338 3.911 1.00 86.19 87 VAL A CA 1
ATOM 612 C C . VAL A 1 87 ? -10.885 4.994 4.052 1.00 86.19 87 VAL A C 1
ATOM 614 O O . VAL A 1 87 ? -12.043 4.957 4.470 1.00 86.19 87 VAL A O 1
ATOM 617 N N . THR A 1 88 ? -10.215 3.876 3.777 1.00 82.50 88 THR A N 1
ATOM 618 C CA . THR A 1 88 ? -10.837 2.544 3.848 1.00 82.50 88 THR A CA 1
ATOM 619 C C . THR A 1 88 ? -11.087 2.094 5.284 1.00 82.50 88 THR A C 1
ATOM 621 O O . THR A 1 88 ? -12.161 1.592 5.605 1.00 82.50 88 THR A O 1
ATOM 624 N N . THR A 1 89 ? -10.125 2.295 6.185 1.00 85.56 89 THR A N 1
ATOM 625 C CA . THR A 1 89 ? -10.241 1.848 7.578 1.00 85.56 89 THR A CA 1
ATOM 626 C C . THR A 1 89 ? -11.164 2.768 8.374 1.00 85.56 89 THR A C 1
ATOM 628 O O . THR A 1 89 ? -11.996 2.296 9.151 1.00 85.56 89 THR A O 1
ATOM 631 N N . GLY A 1 90 ? -11.068 4.086 8.181 1.00 84.38 90 GLY A N 1
ATOM 632 C CA . GLY A 1 90 ? -11.868 5.080 8.901 1.00 84.38 90 GLY A CA 1
ATOM 633 C C . GLY A 1 90 ? -13.360 4.981 8.591 1.00 84.38 90 GLY A C 1
ATOM 634 O O . GLY A 1 90 ? -14.181 5.030 9.509 1.00 84.38 90 GLY A O 1
ATOM 635 N N . THR A 1 91 ? -13.723 4.758 7.325 1.00 83.31 91 THR A N 1
ATOM 636 C CA . THR A 1 91 ? -15.130 4.602 6.907 1.00 83.31 91 THR A CA 1
ATOM 637 C C . THR A 1 91 ? -15.820 3.407 7.566 1.00 83.31 91 THR A C 1
ATOM 639 O O . THR A 1 91 ? -17.014 3.480 7.847 1.00 83.31 91 THR A O 1
ATOM 642 N N . PHE A 1 92 ? -15.080 2.347 7.902 1.00 78.62 92 PHE A N 1
ATOM 643 C CA . PHE A 1 92 ? -15.606 1.188 8.628 1.00 78.62 92 PHE A CA 1
ATOM 644 C C . PHE A 1 92 ? -15.524 1.317 10.154 1.00 78.62 92 PHE A C 1
ATOM 646 O O . PHE A 1 92 ? -16.448 0.923 10.868 1.00 78.62 92 PHE A O 1
ATOM 653 N N . THR A 1 93 ? -14.422 1.852 10.679 1.00 80.94 93 THR A N 1
ATOM 654 C CA . THR A 1 93 ? -14.136 1.843 12.125 1.00 80.94 93 THR A CA 1
ATOM 655 C C . THR A 1 93 ? -14.827 2.971 12.885 1.00 80.94 93 THR A C 1
ATOM 657 O O . THR A 1 93 ? -15.282 2.752 14.008 1.00 80.94 93 THR A O 1
ATOM 660 N N . ILE A 1 94 ? -14.999 4.149 12.275 1.00 87.88 94 ILE A N 1
ATOM 661 C CA . ILE A 1 94 ? -15.667 5.291 12.917 1.00 87.88 94 ILE A CA 1
ATOM 662 C C . ILE A 1 94 ? -17.142 4.978 13.232 1.00 87.88 94 ILE A C 1
ATOM 664 O O . ILE A 1 94 ? -17.568 5.230 14.363 1.00 87.88 94 ILE A O 1
ATOM 668 N N . PRO A 1 95 ? -17.950 4.397 12.317 1.00 84.25 95 PRO A N 1
ATOM 669 C CA . PRO A 1 95 ? -19.315 3.994 12.651 1.00 84.25 95 PRO A CA 1
ATOM 670 C C . PRO A 1 95 ? -19.381 2.921 13.741 1.00 84.25 95 PRO A C 1
ATOM 672 O O . PRO A 1 95 ? -20.281 2.975 14.573 1.00 84.25 95 PRO A O 1
ATOM 675 N N . LEU A 1 96 ? -18.439 1.969 13.760 1.00 81.62 96 LEU A N 1
ATOM 676 C CA . LEU A 1 96 ? -18.347 0.950 14.814 1.00 81.62 96 LEU A CA 1
ATOM 677 C C . LEU A 1 96 ? -18.104 1.582 16.188 1.00 81.62 96 LEU A C 1
ATOM 679 O O . LEU A 1 96 ? -18.762 1.205 17.150 1.00 81.62 96 LEU A O 1
ATOM 683 N N . MET A 1 97 ? -17.208 2.568 16.273 1.00 86.62 97 MET A N 1
ATOM 684 C CA . MET A 1 97 ? -16.935 3.302 17.513 1.00 86.62 97 MET A CA 1
ATOM 685 C C . MET A 1 97 ? -18.135 4.116 17.997 1.00 86.62 97 MET A C 1
ATOM 687 O O . MET A 1 97 ? -18.367 4.186 19.194 1.00 86.62 97 MET A O 1
ATOM 691 N N . LYS A 1 98 ? -18.913 4.712 17.086 1.00 84.38 98 LYS A N 1
ATOM 692 C CA . LYS A 1 98 ? -20.120 5.476 17.448 1.00 84.38 98 LYS A CA 1
ATOM 693 C C . LYS A 1 98 ? -21.278 4.605 17.953 1.00 84.38 98 LYS A C 1
ATOM 695 O O . LYS A 1 98 ? -22.223 5.145 18.514 1.00 84.38 98 LYS A O 1
ATOM 700 N N . ARG A 1 99 ? -21.251 3.295 17.685 1.00 78.75 99 ARG A N 1
ATOM 701 C CA . ARG A 1 99 ? -22.319 2.339 18.034 1.00 78.75 99 ARG A CA 1
ATOM 702 C C . ARG A 1 99 ? -22.011 1.497 19.279 1.00 78.75 99 ARG A C 1
ATOM 704 O O . ARG A 1 99 ? -22.897 0.765 19.711 1.00 78.75 99 ARG A O 1
ATOM 711 N N . ALA A 1 100 ? -20.777 1.541 19.775 1.00 67.19 100 ALA A N 1
ATOM 712 C CA . ALA A 1 100 ? -20.300 0.784 20.933 1.00 67.19 100 ALA A CA 1
ATOM 713 C C . ALA A 1 100 ? -20.396 1.608 22.219 1.00 67.19 100 ALA A C 1
ATOM 715 O O . ALA A 1 100 ? -20.566 0.974 23.283 1.00 67.19 100 ALA A O 1
#

Secondary structure (DSSP, 8-state):
---HHHHHHHHHHSTTSTTSHHHHHIIIIIHHHHHHHHHHHHTTHHHHHHHHHHHH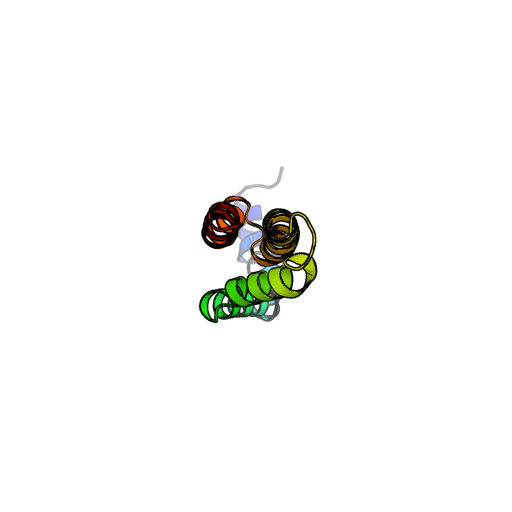HTTSTTHHHHHHHHHHHHHHHHH--HHHHHHHHHHHHHHHHHH-

Solvent-accessible surface area (backbone atoms only — not comparable to full-atom values): 5463 Å² total; per-residue (Å²): 132,85,54,69,68,62,53,50,45,43,35,70,73,34,70,83,16,67,82,11,65,70,43,52,51,38,63,74,50,49,45,54,54,54,51,49,50,55,50,39,54,74,74,38,47,62,61,51,47,41,52,51,21,35,70,75,30,40,86,45,95,63,8,51,63,49,15,41,55,49,20,40,53,54,36,39,73,71,61,76,32,72,67,59,28,50,56,61,42,44,69,58,34,53,60,46,53,77,73,108

pLDDT: mean 85.71, std 4.91, range [64.62, 94.5]

Radius of gyration: 21.6 Å; Cα contacts (8 Å, |Δi|>4): 80; chains: 1; bounding box: 54×25×54 Å

Foldseek 3Di:
DDDPVVVCCCQPVNCPHPVHDVVVCCVPPVVVLVVVLVVCVVVCVLVVQLVVLLVVQVPDVVSLVSSLVSSLVVCCVRVVDPVVSCVSSVVPSVVVVVVD

=== Feature glossary ===
Each block in this record encodes a different view of the same protein. In brief:

Predicted aligned error. PAE(i, j) answers: if I align the predicted and true structures on residue i, how far off (in Å) do I expect residue j to be? A block-diagonal PAE matrix with low values on the blocks and high values off-diagonal is the signature of a multi-domain protein with confidently predicted domains but uncertain inter-domain orientation.

Contact-map, Ramachandran, and PAE plots. Plot images: a contact map (which residues are close in 3D, as an N×N binary image), a Ramachandran scatter (backbone torsion angles, revealing secondary-structure composition at a glance), and — for AlphaFold structures — a PAE heatmap (pairwise prediction confidence).

Backbone torsions (φ/ψ). φ (phi) and ψ (psi) are the two rotatable backbone dihedrals per residue: φ is the C(i-1)–N–Cα–C torsion, ψ is the N–Cα–C–N(i+1) torsion, both in degrees on (−180°, 180°]. α-helical residues cluster near (−60°, −45°); β-strand residues near (−120°, +130°). A Ramachandran plot is simply a scatter of (φ, ψ) for every residue.

Foldseek 3Di. A 3Di character summarizes, for each residue, the relative orientation of the Cα frame of its nearest spatial neighbor. Because it encodes fold topology rather than chemistry, 3Di alignments detect remote structural similarity that sequence alignment misses.

Radius of gyration, Cα contacts, bounding box. Three whole-structure scalars: the radius of gyration (RMS distance of Cα from centroid, in Å), the count of Cα–Cα contacts (pairs closer than 8 Å and separated by more than four residues in sequence — i.e. tertiary, not local, contacts), and the bounding-box dimensions. Together they distinguish compact globular folds from extended fibres or disordered chains.

Sequence. Sequence gives the chain of amino acids in standard one-letter code (A=alanine, C=cysteine, …, Y=tyrosine), read N→C. It is the only feature that is directly encoded by the gene; all structural features are derived from the folded form of this sequence.

mmCIF coordinates. Atomic coordinates in PDBx/mmCIF format — the same representation the Protein Data Bank distributes. Each line of the _atom_site loop places one backbone atom in Cartesian space (units: ångströms, origin: arbitrary).

Secondary structure (3-state, P-SEA). Three-state secondary structure (P-SEA) collapses the eight DSSP classes into helix (a), strand (b), and coil (c). P-SEA assigns these from Cα geometry alone — distances and angles — without requiring backbone oxygens, so it works on any Cα trace.

InterPro / GO / CATH / organism. Functional annotations link the protein to curated databases. InterPro entries identify conserved domains and families by matching the sequence against member-database signatures (Pfam, PROSITE, CDD, …). Gene Ontology (GO) terms describe molecular function, biological process, and cellular component in a controlled vocabulary. CATH places the structure in a hierarchical fold classification (Class/Architecture/Topology/Homologous-superfamily). The organism is the source species.

B-factor. B-factor (Debye–Waller factor) reflects atomic displacement in the crystal lattice. It is an experimental observable (units Å²), not a prediction; low values mean the atom is pinned down, high values mean it moves or is heterogeneous across the crystal.

Rendered structure images. Structure images are PyMOL renders from six orthogonal camera directions. Cartoon representation draws helices as coils and strands as arrows; sticks shows the backbone as bonds; surface shows the solvent-excluded envelope. Rainbow coloring maps sequence position to hue (blue→red, N→C); chain coloring assigns a distinct color per polypeptide.

Solvent-accessible surface area. Solvent-accessible surface area (SASA) is the area in Å² traced out by the centre of a 1.4 Å probe sphere (a water molecule) rolled over the protein's van der Waals surface (Shrake–Rupley / Lee–Richards construction). Buried residues have near-zero SASA; fully exposed residues can exceed 200 Å². The total SASA scales roughly with the number of surface residues.

Secondary structure (8-state, DSSP). The SS8 string is DSSP's per-residue secondary-structure call. α-helix (H) means an i→i+4 H-bond ladder; β-strand (E) means the residue participates in a β-sheet; 3₁₀ (G) and π (I) are tighter and wider helices; T/S are turns/bends; '-' is loop.

pLDDT. For AlphaFold models, the B-factor field carries pLDDT — the model's own estimate of local accuracy on a 0–100 scale. Regions with pLDDT<50 should be treated as essentially unmodeled; they often correspond to intrinsically disordered segments.

Nearest PDB structures. Nearest PDB neighbors are the top structural matches found by Foldseek when searching this structure against the entire Protein Data Bank. Each hit reports a TM-score (0 to 1; >0.5 almost always implies the same fold) and an E-value. These are *structural* homologs — they may share no detectable sequence similarity.